Protein AF-A0A2E1IP68-F1 (afdb_monomer)

Foldseek 3Di:
DWAKDDFPVLCVVQDLWDDPVLLVVLLPDPVSLVVLQVQLVVQLVVLVVVLVVCVVDHPCSVVSNVSSVCSVCSSPCVSRVVSNVVSVVSVVDRIDIDDDDDDDD

Nearest PDB structures (foldseek):
  6ysl-assembly1_C  TM=5.098E-01  e=4.683E+00  Bacillus subtilis subsp. subtilis str. 168
  6h2f-assembly1_D  TM=4.326E-01  e=3.690E+00  Aeromonas hydrophila subsp. hydrophila AL09-71
  6ykm-assembly1_D  TM=4.870E-01  e=5.942E+00  Campylobacter jejuni subsp. jejuni 81-176
  7a0g-assembly1_III  TM=4.311E-01  e=4.412E+00  Serratia marcescens
  5n7k-assembly3_C  TM=2.726E-01  e=5.942E+00  Homo sapiens

Sequence (105 aa):
MLIPLKPGELQRLIPAVATGNQFRASLGSPQQVLQRLMIAAIGGVITFLIYNQAQLGSRWGPVWLVISVAFFLYVLWGPIVEAGQRNATLRRYPAAALFEGEVAD

Secondary structure (DSSP, 8-state):
-EEEPPTTHHHHHS-SS--HHHHHHHH-SHHHHHHHHHHHHHHHHHHHHHHHHHTTT-TTHHHHHHHHHHHHTHHHHHHHHHHHHHHHHHHT-S--EEE------

Radius of gyration: 20.41 Å; Cα contacts (8 Å, |Δi|>4): 98; chains: 1; bounding box: 42×28×64 Å

Structure (mmCIF, N/CA/C/O backbone):
data_AF-A0A2E1IP68-F1
#
_entry.id   AF-A0A2E1IP68-F1
#
loop_
_atom_site.group_PDB
_atom_site.id
_atom_site.type_symbol
_atom_site.label_atom_id
_atom_site.label_alt_id
_atom_site.label_comp_id
_atom_site.label_asym_id
_atom_site.label_entity_id
_atom_site.label_seq_id
_atom_site.pdbx_PDB_ins_code
_atom_site.Cartn_x
_atom_site.Cartn_y
_atom_site.Cartn_z
_atom_site.occupancy
_atom_site.B_iso_or_equiv
_atom_site.auth_seq_id
_atom_site.auth_comp_id
_atom_site.auth_asym_id
_atom_site.auth_atom_id
_atom_site.pdbx_PDB_model_num
ATOM 1 N N . MET A 1 1 ? -18.978 1.515 28.838 1.00 83.69 1 MET A N 1
ATOM 2 C CA . MET A 1 1 ? -19.826 0.349 28.508 1.00 83.69 1 MET A CA 1
ATOM 3 C C . MET A 1 1 ? -19.397 -0.256 27.167 1.00 83.69 1 MET A C 1
ATOM 5 O O . MET A 1 1 ? -18.954 0.490 26.305 1.00 83.69 1 MET A O 1
ATOM 9 N N . LEU A 1 2 ? -19.476 -1.583 26.980 1.00 85.25 2 LEU A N 1
ATOM 10 C CA . LEU A 1 2 ? -19.239 -2.235 25.678 1.00 85.25 2 LEU A CA 1
ATOM 11 C C . LEU A 1 2 ? -20.580 -2.599 25.030 1.00 85.25 2 LEU A C 1
ATOM 13 O O . LEU A 1 2 ? -21.360 -3.342 25.620 1.00 85.25 2 LEU A O 1
ATOM 17 N N . ILE A 1 3 ? -20.832 -2.103 23.820 1.00 87.06 3 ILE A N 1
ATOM 18 C CA . ILE A 1 3 ? -22.058 -2.357 23.054 1.00 87.06 3 ILE A CA 1
ATOM 19 C C . ILE A 1 3 ? -21.731 -3.373 21.947 1.00 87.06 3 ILE A C 1
ATOM 21 O O . ILE A 1 3 ? -21.002 -3.023 21.014 1.00 87.06 3 ILE A O 1
ATOM 25 N N . PRO A 1 4 ? -22.210 -4.629 22.028 1.00 85.88 4 PRO A N 1
ATOM 26 C CA . PRO A 1 4 ? -21.892 -5.654 21.036 1.00 85.88 4 PRO A CA 1
ATOM 27 C C . PRO A 1 4 ? -22.536 -5.338 19.680 1.00 85.88 4 PRO A C 1
ATOM 29 O O . PRO A 1 4 ? -23.701 -4.947 19.614 1.00 85.88 4 PRO A O 1
ATOM 32 N N . LEU A 1 5 ? -21.789 -5.543 18.594 1.00 84.06 5 LEU A N 1
ATOM 33 C CA . LEU A 1 5 ? -22.289 -5.386 17.226 1.00 84.06 5 LEU A CA 1
ATOM 34 C C . LEU A 1 5 ? -22.940 -6.680 16.734 1.00 84.06 5 LEU A C 1
ATOM 36 O O . LEU A 1 5 ? -22.454 -7.781 17.009 1.00 84.06 5 LEU A O 1
ATOM 40 N N . LYS A 1 6 ? -24.020 -6.558 15.955 1.00 82.75 6 LYS A N 1
ATOM 41 C CA . LYS A 1 6 ? -24.660 -7.723 15.333 1.00 82.75 6 LYS A CA 1
ATOM 42 C C . LYS A 1 6 ? -23.771 -8.302 14.227 1.00 82.75 6 LYS A C 1
ATOM 44 O O . LYS A 1 6 ? -23.008 -7.566 13.587 1.00 82.75 6 LYS A O 1
ATOM 49 N N . PRO A 1 7 ? -23.899 -9.608 13.927 1.00 75.19 7 PRO A N 1
ATOM 50 C CA . PRO A 1 7 ? -23.220 -10.212 12.787 1.00 75.19 7 PRO A CA 1
ATOM 51 C C . PRO A 1 7 ? -23.484 -9.413 11.500 1.00 75.19 7 PRO A C 1
ATOM 53 O O . PRO A 1 7 ? -24.631 -9.171 11.132 1.00 75.19 7 PRO A O 1
ATOM 56 N N . GLY A 1 8 ? -22.417 -8.967 10.833 1.00 77.81 8 GLY A N 1
ATOM 57 C CA . GLY A 1 8 ? -22.490 -8.176 9.597 1.00 77.81 8 GLY A CA 1
ATOM 58 C C . GLY A 1 8 ? -22.519 -6.648 9.768 1.00 77.81 8 GLY A C 1
ATOM 59 O O . GLY A 1 8 ? -22.174 -5.944 8.819 1.00 77.81 8 GLY A O 1
ATOM 60 N N . GLU A 1 9 ? -22.820 -6.102 10.954 1.00 84.06 9 GLU A N 1
ATOM 61 C CA . GLU A 1 9 ? -22.765 -4.643 11.188 1.00 84.06 9 GLU A CA 1
ATOM 62 C C . GLU A 1 9 ? -21.335 -4.100 11.099 1.00 84.06 9 GLU A C 1
ATOM 64 O O . GLU A 1 9 ? -21.110 -3.033 10.528 1.00 84.06 9 GLU A O 1
ATOM 69 N N . LEU A 1 10 ? -20.346 -4.881 11.544 1.00 83.88 10 LEU A N 1
ATOM 70 C CA . LEU A 1 10 ? -18.925 -4.542 11.421 1.00 83.88 10 LEU A CA 1
ATOM 71 C C . LEU A 1 10 ? -18.514 -4.247 9.969 1.00 83.88 10 LEU A C 1
ATOM 73 O O . LEU A 1 10 ? -17.735 -3.335 9.710 1.00 83.88 10 LEU A O 1
ATOM 77 N N . GLN A 1 11 ? -19.059 -4.997 9.009 1.00 82.06 11 GLN A N 1
ATOM 78 C CA . GLN A 1 11 ? -18.729 -4.857 7.587 1.00 82.06 11 GLN A CA 1
ATOM 79 C C . GLN A 1 11 ? -19.413 -3.642 6.949 1.00 82.06 11 GLN A C 1
ATOM 81 O O . GLN A 1 11 ? -18.932 -3.137 5.938 1.00 82.06 11 GLN A O 1
ATOM 86 N N . ARG A 1 12 ? -20.520 -3.167 7.537 1.00 83.31 12 ARG A N 1
ATOM 87 C CA . ARG A 1 12 ? -21.164 -1.904 7.153 1.00 83.31 12 ARG A CA 1
ATOM 88 C C . ARG A 1 12 ? -20.424 -0.696 7.721 1.00 83.31 12 ARG A C 1
ATOM 90 O O . ARG A 1 12 ? -20.329 0.318 7.042 1.00 83.31 12 ARG A O 1
ATOM 97 N N . LEU A 1 13 ? -19.897 -0.813 8.940 1.00 85.19 13 LEU A N 1
ATOM 98 C CA . LEU A 1 13 ? -19.147 0.256 9.605 1.00 85.19 13 LEU A CA 1
ATOM 99 C C . LEU A 1 13 ? -17.728 0.414 9.043 1.00 85.19 13 LEU A C 1
ATOM 101 O O . LEU A 1 13 ? -17.240 1.535 8.913 1.00 85.19 13 LEU A O 1
ATOM 105 N N . ILE A 1 14 ? -17.066 -0.693 8.694 1.00 85.50 14 ILE A N 1
ATOM 106 C CA . ILE A 1 14 ? -15.694 -0.702 8.175 1.00 85.50 14 ILE A CA 1
ATOM 107 C C . ILE A 1 14 ? -15.715 -1.097 6.692 1.00 85.50 14 ILE A C 1
ATOM 109 O O . ILE A 1 14 ? -15.839 -2.286 6.375 1.00 85.50 14 ILE A O 1
ATOM 113 N N . PRO A 1 15 ? -15.569 -0.132 5.767 1.00 84.38 15 PRO A N 1
ATOM 114 C CA . PRO A 1 15 ? -15.622 -0.411 4.340 1.00 84.38 15 PRO A CA 1
ATOM 115 C C . PRO A 1 15 ? -14.403 -1.208 3.866 1.00 84.38 15 PRO A C 1
ATOM 117 O O . PRO A 1 15 ? -13.311 -1.133 4.431 1.00 84.38 15 PRO A O 1
ATOM 120 N N . ALA A 1 16 ? -14.579 -1.964 2.781 1.00 82.38 16 ALA A N 1
ATOM 121 C CA . ALA A 1 16 ? -13.505 -2.756 2.179 1.00 82.38 16 ALA A CA 1
ATOM 122 C C . ALA A 1 16 ? -12.370 -1.895 1.598 1.00 82.38 16 ALA A C 1
ATOM 124 O O . ALA A 1 16 ? -11.219 -2.322 1.589 1.00 82.38 16 ALA A O 1
ATOM 125 N N . VAL A 1 17 ? -12.705 -0.693 1.125 1.00 81.56 17 VAL A N 1
ATOM 126 C CA . VAL A 1 17 ? -11.775 0.273 0.532 1.00 81.56 17 VAL A CA 1
ATOM 127 C C . VAL A 1 17 ? -11.693 1.498 1.436 1.00 81.56 17 VAL A C 1
ATOM 129 O O . VAL A 1 17 ? -12.656 1.831 2.128 1.00 81.56 17 VAL A O 1
ATOM 132 N N . ALA A 1 18 ? -10.534 2.155 1.432 1.00 84.12 18 ALA A N 1
ATOM 133 C CA . ALA A 1 18 ? -10.300 3.378 2.181 1.00 84.12 18 ALA A CA 1
ATOM 134 C C . ALA A 1 18 ? -11.349 4.456 1.861 1.00 84.12 18 ALA A C 1
ATOM 136 O O . ALA A 1 18 ? -11.614 4.751 0.696 1.00 84.12 18 ALA A O 1
ATOM 137 N N . THR A 1 19 ? -11.908 5.087 2.893 1.00 88.94 19 THR A N 1
ATOM 138 C CA . THR A 1 19 ? -12.702 6.315 2.726 1.00 88.94 19 THR A CA 1
ATOM 139 C C . THR A 1 19 ? 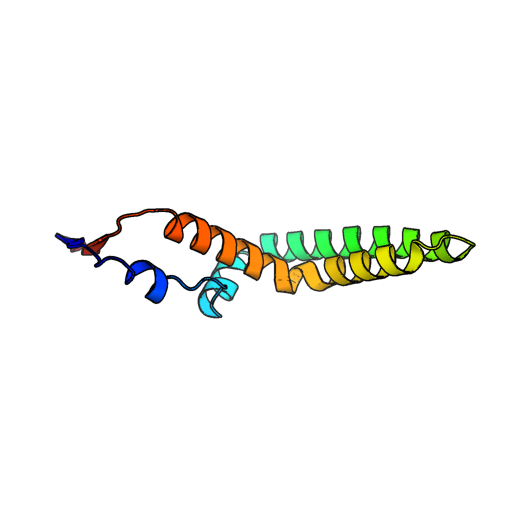-11.794 7.535 2.558 1.00 88.94 19 THR A C 1
ATOM 141 O O . THR A 1 19 ? -10.614 7.494 2.906 1.00 88.94 19 THR A O 1
ATOM 144 N N . GLY A 1 20 ? -12.337 8.666 2.092 1.00 86.06 20 GLY A N 1
ATOM 145 C CA . GLY A 1 20 ? -11.563 9.911 1.960 1.00 86.06 20 GLY A CA 1
ATOM 146 C C . GLY A 1 20 ? -10.917 10.378 3.275 1.00 86.06 20 GLY A C 1
ATOM 147 O O . GLY A 1 20 ? -9.770 10.825 3.286 1.00 86.06 20 GLY A O 1
ATOM 148 N N . ASN A 1 21 ? -11.604 10.194 4.408 1.00 88.12 21 ASN A N 1
ATOM 149 C CA . ASN A 1 21 ? -11.049 10.517 5.726 1.00 88.12 21 ASN A CA 1
ATOM 150 C C . ASN A 1 21 ? -9.917 9.555 6.119 1.00 88.12 21 ASN A C 1
ATOM 152 O O . ASN A 1 21 ? -8.887 9.993 6.628 1.00 88.12 21 ASN A O 1
ATOM 156 N N . GLN A 1 22 ? -10.063 8.258 5.826 1.00 87.75 22 GLN A N 1
ATOM 157 C CA . GLN A 1 22 ? -9.017 7.258 6.069 1.00 87.75 22 GLN A CA 1
ATOM 158 C C . GLN A 1 22 ? -7.788 7.483 5.183 1.00 87.75 22 GLN A C 1
ATOM 160 O O . GLN A 1 22 ? -6.662 7.280 5.635 1.00 87.75 22 GLN A O 1
ATOM 165 N N . PHE A 1 23 ? -7.988 7.954 3.951 1.00 88.31 23 PHE A N 1
ATOM 166 C CA . PHE A 1 23 ? -6.910 8.358 3.057 1.00 88.31 23 PHE A CA 1
ATOM 167 C C . PHE A 1 23 ? -6.108 9.525 3.643 1.00 88.31 23 PHE A C 1
ATOM 169 O O . PHE A 1 23 ? -4.889 9.431 3.751 1.00 88.31 23 PHE A O 1
ATOM 176 N N . ARG A 1 24 ? -6.778 10.591 4.107 1.00 87.44 24 ARG A N 1
ATOM 177 C CA . ARG A 1 24 ? -6.114 11.735 4.763 1.00 87.44 24 ARG A CA 1
ATOM 178 C C . ARG A 1 24 ? -5.370 11.331 6.034 1.00 87.44 24 ARG A C 1
ATOM 180 O O . ARG A 1 24 ? -4.263 11.803 6.258 1.00 87.44 24 ARG A O 1
ATOM 187 N N . ALA A 1 25 ? -5.946 10.437 6.833 1.00 89.25 25 ALA A N 1
ATOM 188 C CA . ALA A 1 25 ? -5.282 9.915 8.024 1.00 89.25 25 ALA A CA 1
ATOM 189 C C . ALA A 1 25 ? -4.052 9.048 7.683 1.00 89.25 25 ALA A C 1
ATOM 191 O O . ALA A 1 25 ? -3.063 9.081 8.408 1.00 89.25 25 ALA A O 1
ATOM 192 N N . SER A 1 26 ? -4.094 8.298 6.576 1.00 89.62 26 SER A N 1
ATOM 193 C CA . SER A 1 26 ? -3.008 7.392 6.151 1.00 89.62 26 SER A CA 1
ATOM 194 C C . SER A 1 26 ? -1.942 8.071 5.281 1.00 89.62 26 SER A C 1
ATOM 196 O O . SER A 1 26 ? -0.840 7.549 5.122 1.00 89.62 26 SER A O 1
ATOM 198 N N . LEU A 1 27 ? -2.244 9.252 4.729 1.00 87.94 27 LEU A N 1
ATOM 199 C CA . LEU A 1 27 ? -1.250 10.168 4.159 1.00 87.94 27 LEU A CA 1
ATOM 200 C C . LEU A 1 27 ? -0.191 10.527 5.207 1.00 87.94 27 LEU A C 1
ATOM 202 O O . LEU A 1 27 ? 0.997 10.552 4.889 1.00 87.94 27 LEU A O 1
ATOM 206 N N . GLY A 1 28 ? -0.636 10.715 6.452 1.00 90.00 28 GLY A N 1
ATOM 207 C CA . GLY A 1 28 ? 0.224 10.798 7.619 1.00 90.00 28 GLY A CA 1
ATOM 208 C C . GLY A 1 28 ? 1.066 12.070 7.678 1.00 90.00 28 GLY A C 1
ATOM 209 O O . GLY A 1 28 ? 0.600 13.154 7.323 1.00 90.00 28 GLY A O 1
ATOM 210 N N . SER A 1 29 ? 2.292 11.959 8.193 1.00 92.44 29 SER A N 1
ATOM 211 C CA . SER A 1 29 ? 3.175 13.115 8.387 1.00 92.44 29 SER A CA 1
ATOM 212 C C . SER A 1 29 ? 3.847 13.560 7.076 1.00 92.44 29 SER A C 1
ATOM 214 O O . SER A 1 29 ? 4.026 12.748 6.164 1.00 92.44 29 SER A O 1
ATOM 216 N N . PRO A 1 30 ? 4.316 14.819 6.972 1.00 90.62 30 PRO A N 1
ATOM 217 C CA . PRO A 1 30 ? 5.069 15.284 5.802 1.00 90.62 30 PRO A CA 1
ATOM 218 C C . PRO A 1 30 ? 6.283 14.406 5.467 1.00 90.62 30 PRO A C 1
ATO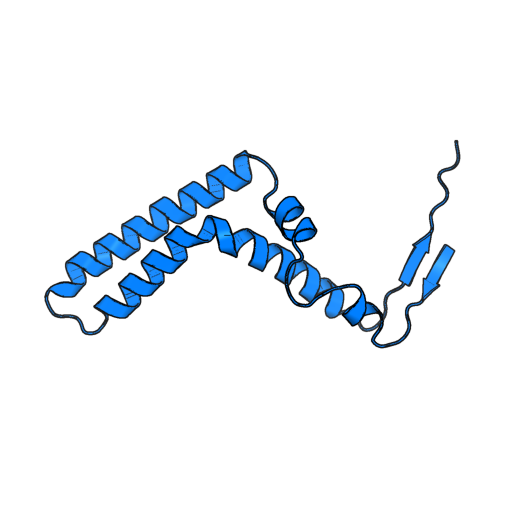M 220 O O . PRO A 1 30 ? 6.601 14.203 4.298 1.00 90.62 30 PRO A O 1
ATOM 223 N N . GLN A 1 31 ? 6.926 13.825 6.485 1.00 94.44 31 GLN A N 1
ATOM 224 C CA . GLN A 1 31 ? 8.030 12.883 6.308 1.00 94.44 31 GLN A CA 1
ATOM 225 C C . GLN A 1 31 ? 7.583 11.596 5.599 1.00 94.44 31 GLN A C 1
ATOM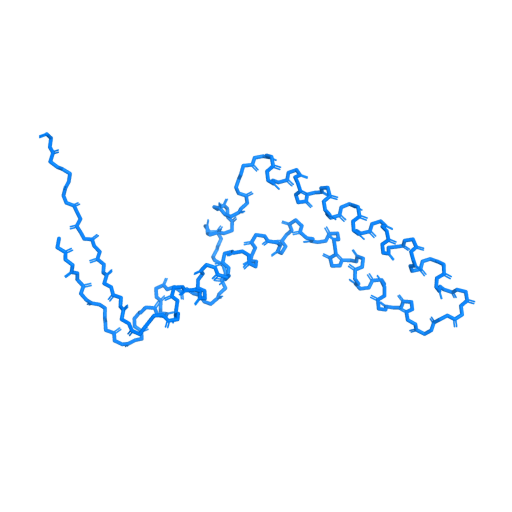 227 O O . GLN A 1 31 ? 8.286 11.116 4.714 1.00 94.44 31 GLN A O 1
ATOM 232 N N . GLN A 1 32 ? 6.412 11.052 5.943 1.00 92.69 32 GLN A N 1
ATOM 233 C CA . GLN A 1 32 ? 5.860 9.866 5.280 1.00 92.69 32 GLN A CA 1
ATOM 234 C C . GLN A 1 32 ? 5.462 10.171 3.834 1.00 92.69 32 GLN A C 1
ATOM 236 O O . GLN A 1 32 ? 5.714 9.362 2.942 1.00 92.69 32 GLN A O 1
ATOM 241 N N . VAL A 1 33 ? 4.907 11.357 3.575 1.00 93.19 33 VAL A N 1
ATOM 242 C CA . VAL A 1 33 ? 4.617 11.817 2.209 1.00 93.19 33 VAL A CA 1
ATOM 243 C C . VAL A 1 33 ? 5.904 11.914 1.388 1.00 93.19 33 VAL A C 1
ATOM 245 O O . VAL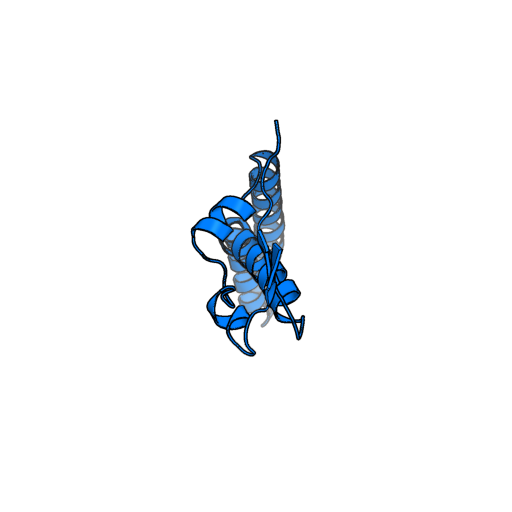 A 1 33 ? 5.963 11.381 0.279 1.00 93.19 33 VAL A O 1
ATOM 248 N N . LEU A 1 34 ? 6.958 12.520 1.944 1.00 94.94 34 LEU A N 1
ATOM 249 C CA . LEU A 1 34 ? 8.260 12.615 1.285 1.00 94.94 34 LEU A CA 1
ATOM 250 C C . LEU A 1 34 ? 8.869 11.231 1.035 1.00 94.94 34 LEU A C 1
ATOM 252 O O . LEU A 1 34 ? 9.351 10.965 -0.062 1.00 94.94 34 LEU A O 1
ATOM 256 N N . GLN A 1 35 ? 8.793 10.321 2.006 1.00 95.12 35 GLN A N 1
ATOM 257 C CA . GLN A 1 35 ? 9.262 8.947 1.842 1.00 95.12 35 GLN A CA 1
ATOM 258 C C . GLN A 1 35 ? 8.535 8.242 0.689 1.00 95.12 35 GLN A C 1
ATOM 260 O O . GLN A 1 35 ? 9.173 7.591 -0.138 1.00 95.12 35 GLN A O 1
ATOM 265 N N . ARG A 1 36 ? 7.209 8.396 0.587 1.00 94.62 36 ARG A N 1
ATOM 266 C CA . ARG A 1 36 ? 6.435 7.843 -0.535 1.00 94.62 36 ARG A CA 1
ATOM 267 C C . ARG A 1 36 ? 6.839 8.471 -1.865 1.00 94.62 36 ARG A C 1
ATOM 269 O O . ARG A 1 36 ? 6.955 7.746 -2.847 1.00 94.62 36 ARG A O 1
ATOM 276 N N . LEU A 1 37 ? 7.094 9.778 -1.895 1.00 96.38 37 LEU A N 1
ATOM 277 C CA . LEU A 1 37 ? 7.581 10.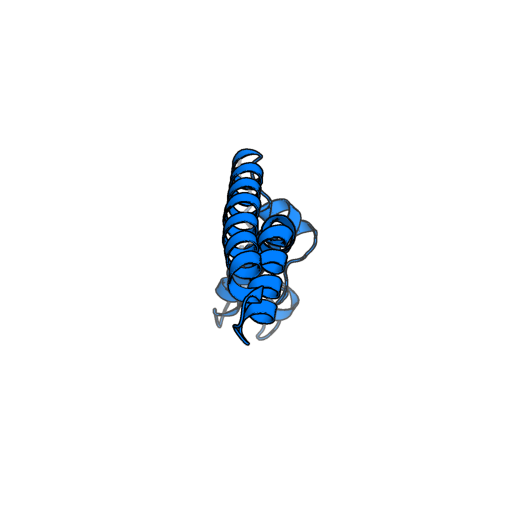465 -3.090 1.00 96.38 37 LEU A CA 1
ATOM 278 C C . LEU A 1 37 ? 8.949 9.928 -3.526 1.00 96.38 37 LEU A C 1
ATOM 280 O O . LEU A 1 37 ? 9.148 9.663 -4.707 1.00 96.38 37 LEU A O 1
ATOM 284 N N . MET A 1 38 ? 9.867 9.703 -2.583 1.00 97.12 38 MET A N 1
ATOM 285 C CA . MET A 1 38 ? 11.172 9.102 -2.869 1.00 97.12 38 MET A CA 1
ATOM 286 C C . MET A 1 38 ? 11.026 7.688 -3.435 1.00 97.12 38 MET A C 1
ATOM 288 O O . MET A 1 38 ? 11.659 7.369 -4.436 1.00 97.12 38 MET A O 1
ATOM 292 N N . ILE A 1 39 ? 10.160 6.856 -2.846 1.00 96.12 39 ILE A N 1
ATOM 293 C CA . ILE A 1 39 ? 9.878 5.504 -3.357 1.00 96.12 39 ILE A CA 1
ATOM 294 C C . ILE A 1 39 ? 9.302 5.573 -4.777 1.00 96.12 39 ILE A C 1
ATOM 296 O O . ILE A 1 39 ? 9.746 4.832 -5.653 1.00 96.12 39 ILE A O 1
ATOM 300 N N . ALA A 1 40 ? 8.351 6.479 -5.017 1.00 97.12 40 ALA A N 1
ATOM 301 C CA . ALA A 1 40 ? 7.726 6.670 -6.321 1.00 97.12 40 ALA A CA 1
ATOM 302 C C . ALA A 1 40 ? 8.744 7.106 -7.383 1.00 97.12 40 ALA A C 1
ATOM 304 O O . ALA A 1 40 ? 8.794 6.533 -8.469 1.00 97.12 40 ALA A O 1
ATOM 305 N N . ALA A 1 41 ? 9.591 8.082 -7.047 1.00 97.25 41 ALA A N 1
ATOM 306 C CA . ALA A 1 41 ? 10.617 8.602 -7.937 1.00 97.25 41 ALA A CA 1
ATOM 307 C C . ALA A 1 41 ? 11.688 7.548 -8.239 1.00 97.25 41 ALA A C 1
ATOM 309 O O . ALA A 1 41 ? 11.948 7.257 -9.401 1.00 97.25 41 ALA A O 1
ATOM 310 N N . ILE A 1 42 ? 12.278 6.933 -7.211 1.00 97.62 42 ILE A N 1
ATOM 311 C CA . ILE A 1 42 ? 13.358 5.955 -7.379 1.00 97.62 42 ILE A CA 1
ATOM 312 C C . ILE A 1 42 ? 12.839 4.712 -8.109 1.00 97.62 42 ILE A C 1
ATOM 314 O O . ILE A 1 42 ? 13.411 4.311 -9.122 1.00 97.62 42 ILE A O 1
ATOM 318 N N . GLY A 1 43 ? 11.734 4.124 -7.640 1.00 96.44 43 GLY A N 1
ATOM 319 C CA . GLY A 1 43 ? 11.150 2.932 -8.254 1.00 96.44 43 GLY A CA 1
ATOM 320 C C . GLY A 1 43 ? 10.668 3.191 -9.680 1.00 96.44 43 GLY A C 1
ATOM 321 O O . GLY A 1 43 ? 10.955 2.398 -10.580 1.00 96.44 43 GLY A O 1
ATOM 322 N N . GLY A 1 44 ? 10.007 4.329 -9.911 1.00 96.50 44 GLY A N 1
ATOM 323 C CA . GLY A 1 44 ? 9.504 4.729 -11.223 1.00 96.50 44 GLY A CA 1
ATOM 324 C C . GLY A 1 44 ? 10.627 4.968 -12.226 1.00 96.50 44 GLY A C 1
ATOM 325 O O . GLY A 1 44 ? 10.567 4.444 -13.337 1.00 96.50 44 GLY A O 1
ATOM 326 N N . VAL A 1 45 ? 11.689 5.675 -11.824 1.00 96.81 45 VAL A N 1
ATOM 327 C CA . VAL A 1 45 ? 12.853 5.946 -12.681 1.00 96.81 45 VAL A CA 1
ATOM 328 C C . VAL A 1 45 ? 13.636 4.671 -12.980 1.00 96.81 45 VAL A C 1
ATOM 330 O O . VAL A 1 45 ? 13.933 4.420 -14.143 1.00 96.81 45 VAL A O 1
ATOM 333 N N . ILE A 1 46 ? 13.939 3.830 -11.985 1.00 96.38 46 ILE A N 1
ATOM 334 C CA . ILE A 1 46 ? 14.687 2.579 -12.215 1.00 96.38 46 ILE A CA 1
ATOM 335 C C . ILE A 1 46 ? 13.947 1.687 -13.217 1.00 96.38 46 ILE A C 1
ATOM 337 O O . ILE A 1 46 ? 14.530 1.217 -14.192 1.00 96.38 46 ILE A O 1
ATOM 341 N N . THR A 1 47 ? 12.649 1.483 -13.008 1.00 95.06 47 THR A N 1
ATOM 342 C CA . THR A 1 47 ? 11.832 0.627 -13.880 1.00 95.06 47 THR A CA 1
ATOM 343 C C . THR A 1 47 ? 11.631 1.240 -15.268 1.00 95.06 47 THR A C 1
ATOM 345 O O . THR A 1 47 ? 11.634 0.510 -16.259 1.00 95.06 47 THR A O 1
ATOM 348 N N . PHE A 1 48 ? 11.566 2.571 -15.373 1.00 94.69 48 PHE A N 1
ATOM 349 C CA . PHE A 1 48 ? 11.562 3.284 -16.653 1.00 94.69 48 PHE A CA 1
ATOM 350 C C . PHE A 1 48 ? 12.881 3.126 -17.424 1.00 94.69 48 PHE A C 1
ATOM 352 O O . PHE A 1 48 ? 12.878 2.911 -18.636 1.00 94.69 48 PHE A O 1
ATOM 359 N N . LEU A 1 49 ? 14.022 3.191 -16.733 1.00 93.94 49 LEU A N 1
ATOM 360 C CA . LEU A 1 49 ? 15.335 2.974 -17.345 1.00 93.94 49 LEU A CA 1
ATOM 361 C C . LEU A 1 49 ? 15.487 1.534 -17.849 1.00 93.94 49 LEU A C 1
ATOM 363 O O . LEU A 1 49 ? 16.007 1.326 -18.945 1.00 93.94 49 LEU A O 1
ATOM 367 N N . ILE A 1 50 ? 14.985 0.551 -17.094 1.00 91.62 50 ILE A N 1
ATOM 368 C CA . ILE A 1 50 ? 14.932 -0.853 -17.531 1.00 91.62 50 ILE A CA 1
ATOM 369 C C . ILE A 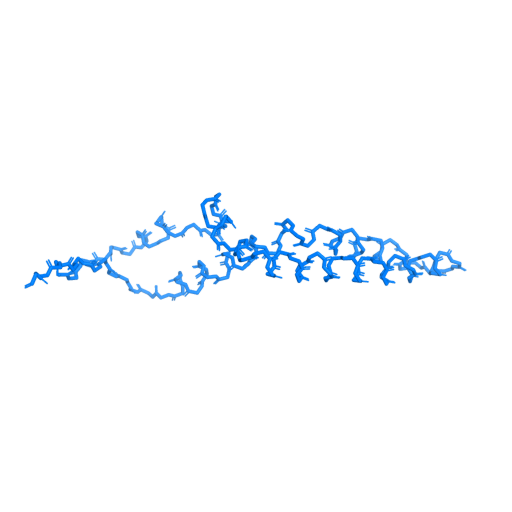1 50 ? 14.054 -0.990 -18.779 1.00 91.62 50 ILE A C 1
ATOM 371 O O . ILE A 1 50 ? 14.458 -1.641 -19.740 1.00 91.62 50 ILE A O 1
ATOM 375 N N . TYR A 1 51 ? 12.882 -0.349 -18.798 1.00 91.00 51 TYR A N 1
ATOM 376 C CA . TYR A 1 51 ? 12.004 -0.328 -19.969 1.00 91.00 51 TYR A CA 1
ATOM 377 C C . TYR A 1 51 ? 12.712 0.208 -21.220 1.00 91.00 51 TYR A C 1
ATOM 379 O O . TYR A 1 51 ? 12.644 -0.427 -22.274 1.00 91.00 51 TYR A O 1
ATOM 387 N N . ASN A 1 52 ? 13.417 1.337 -21.100 1.00 87.62 52 ASN A N 1
ATOM 388 C CA . ASN A 1 52 ? 14.125 1.960 -22.219 1.00 87.62 52 ASN A CA 1
ATOM 389 C C . ASN A 1 52 ? 15.214 1.031 -22.794 1.00 87.62 52 ASN A C 1
ATOM 391 O O . ASN A 1 52 ? 15.337 0.889 -24.005 1.00 87.62 52 ASN A O 1
ATOM 395 N N . GLN A 1 53 ? 15.939 0.301 -21.941 1.00 84.75 53 GLN A N 1
ATOM 396 C CA . GLN A 1 53 ? 16.909 -0.703 -22.400 1.00 84.75 53 GLN A CA 1
ATOM 397 C C . GLN A 1 53 ? 16.234 -1.941 -23.016 1.00 84.75 53 GLN A C 1
ATOM 399 O O . GLN A 1 53 ? 16.704 -2.482 -24.015 1.00 84.75 53 GLN A O 1
ATOM 404 N N . ALA A 1 54 ? 15.109 -2.388 -22.449 1.00 77.94 54 ALA A N 1
ATOM 405 C CA . ALA A 1 54 ? 14.376 -3.570 -22.902 1.00 77.94 54 ALA A CA 1
ATOM 406 C C . ALA A 1 54 ? 13.684 -3.387 -24.269 1.00 77.94 54 ALA A C 1
ATOM 408 O O . ALA A 1 54 ? 13.380 -4.382 -24.934 1.00 77.94 54 ALA A O 1
ATOM 409 N N . GLN A 1 55 ? 13.464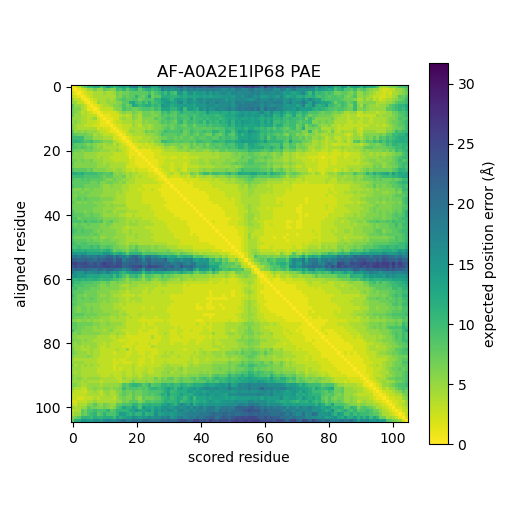 -2.142 -24.711 1.00 68.25 55 GLN A N 1
ATOM 410 C CA . GLN A 1 55 ? 12.926 -1.820 -26.040 1.00 68.25 55 GLN A CA 1
ATOM 411 C C . GLN A 1 55 ? 13.776 -2.373 -27.196 1.00 68.25 55 GLN A C 1
ATOM 413 O O . GLN A 1 55 ? 13.243 -2.631 -28.271 1.00 68.25 55 GLN A O 1
ATOM 418 N N . LEU A 1 56 ? 15.067 -2.640 -26.971 1.00 61.16 56 LEU A N 1
ATOM 419 C CA . LEU A 1 56 ? 16.004 -3.149 -27.979 1.00 61.16 56 LEU A CA 1
ATOM 420 C C . LEU A 1 56 ? 15.826 -4.645 -28.332 1.00 61.16 56 LEU A C 1
ATOM 422 O O . LEU A 1 56 ? 16.670 -5.208 -29.024 1.00 61.16 56 LEU A O 1
ATOM 426 N N . GLY A 1 57 ? 14.737 -5.304 -27.904 1.00 63.72 57 GLY A N 1
ATOM 427 C CA . GLY A 1 57 ? 14.415 -6.667 -28.363 1.00 63.72 57 GLY A CA 1
ATOM 428 C C . GLY A 1 57 ? 13.577 -7.543 -27.426 1.00 63.72 57 GLY A C 1
ATOM 429 O O . GLY A 1 57 ? 13.352 -8.713 -27.734 1.00 63.72 57 GLY A O 1
ATOM 430 N N . SER A 1 58 ? 13.107 -7.030 -26.284 1.00 74.38 58 SER A N 1
ATOM 431 C CA . SER A 1 58 ? 12.383 -7.830 -25.289 1.00 74.38 58 SER A CA 1
ATOM 432 C C . SER A 1 58 ? 10.866 -7.632 -25.349 1.00 74.38 58 SER A C 1
ATOM 434 O O . SER A 1 58 ? 10.358 -6.516 -25.247 1.00 74.38 58 SER A O 1
ATOM 436 N N . ARG A 1 59 ? 10.112 -8.742 -25.387 1.00 83.62 59 ARG A N 1
ATOM 437 C CA . ARG A 1 59 ? 8.635 -8.756 -25.265 1.00 83.62 59 ARG A CA 1
ATOM 438 C C . ARG A 1 59 ? 8.127 -8.214 -23.918 1.00 83.62 59 ARG A C 1
ATOM 440 O O . ARG A 1 59 ? 6.936 -7.967 -23.772 1.00 83.62 59 ARG A O 1
ATOM 447 N N . TRP A 1 60 ? 9.018 -8.024 -22.944 1.00 86.38 60 TRP A N 1
ATOM 448 C CA . TRP A 1 60 ? 8.693 -7.580 -21.587 1.00 86.38 60 TRP A CA 1
ATOM 449 C C . TRP A 1 60 ? 8.652 -6.058 -21.413 1.00 86.38 60 TRP A C 1
ATOM 451 O O . TRP A 1 60 ? 8.271 -5.593 -20.342 1.00 86.38 60 TRP A O 1
ATOM 461 N N . GLY A 1 61 ? 9.011 -5.271 -22.436 1.00 88.56 61 GLY A N 1
ATOM 462 C CA . GLY A 1 61 ? 8.972 -3.803 -22.373 1.00 88.56 61 GLY A CA 1
ATOM 463 C C . GLY A 1 61 ? 7.653 -3.242 -21.806 1.00 88.56 61 GLY A C 1
ATOM 464 O O . GLY A 1 61 ? 7.690 -2.511 -20.816 1.00 88.56 61 GLY A O 1
ATOM 465 N N . PRO A 1 62 ? 6.476 -3.636 -22.328 1.00 90.94 62 PRO A N 1
ATOM 466 C CA . PRO A 1 62 ? 5.193 -3.152 -21.812 1.00 90.94 62 PRO A CA 1
ATOM 467 C C . PRO A 1 62 ? 4.966 -3.439 -20.319 1.00 90.94 62 PRO A C 1
ATOM 469 O O . PRO A 1 62 ? 4.395 -2.609 -19.617 1.00 90.94 62 PRO A O 1
ATOM 472 N N . VAL A 1 63 ? 5.446 -4.578 -19.808 1.00 92.75 63 VAL A N 1
ATOM 473 C CA . VAL A 1 63 ? 5.325 -4.929 -18.383 1.00 92.75 63 VAL A CA 1
ATOM 474 C C . VAL A 1 63 ? 6.128 -3.951 -17.524 1.00 92.75 63 VAL A C 1
ATOM 476 O O . VAL A 1 63 ? 5.609 -3.426 -16.540 1.00 92.75 63 VAL A O 1
ATOM 479 N N . TRP A 1 64 ? 7.364 -3.641 -17.924 1.00 93.12 64 TRP A N 1
ATOM 480 C CA . TRP A 1 64 ? 8.201 -2.664 -17.222 1.00 93.12 64 TRP A CA 1
ATOM 481 C C . TRP A 1 64 ? 7.610 -1.256 -17.239 1.00 93.12 64 TRP A C 1
ATOM 483 O O . TRP A 1 64 ? 7.683 -0.555 -16.229 1.00 93.12 64 TRP A O 1
ATOM 493 N N . LEU A 1 65 ? 6.966 -0.864 -18.342 1.00 93.38 65 LEU A N 1
ATOM 494 C CA . LEU A 1 65 ? 6.263 0.413 -18.430 1.00 93.38 65 LEU A CA 1
ATOM 495 C C . LEU A 1 65 ? 5.104 0.490 -17.427 1.00 93.38 65 LEU A C 1
ATOM 497 O O . LEU A 1 65 ? 4.984 1.481 -16.709 1.00 93.38 65 LEU A O 1
ATOM 501 N N . VAL A 1 66 ? 4.278 -0.558 -17.331 1.00 95.50 66 VAL A N 1
ATOM 502 C CA . VAL A 1 66 ? 3.167 -0.605 -16.364 1.00 95.50 66 VAL A CA 1
ATOM 503 C C . VAL A 1 66 ? 3.687 -0.526 -14.931 1.00 95.50 66 VAL A C 1
ATOM 505 O O . VAL A 1 66 ? 3.146 0.230 -14.126 1.00 95.50 66 VAL A O 1
ATOM 508 N N . ILE A 1 67 ? 4.758 -1.259 -14.615 1.00 95.69 67 ILE A N 1
ATOM 509 C CA . ILE A 1 67 ? 5.392 -1.205 -13.292 1.00 95.69 67 ILE A CA 1
ATOM 510 C C . ILE A 1 67 ? 5.890 0.218 -12.997 1.00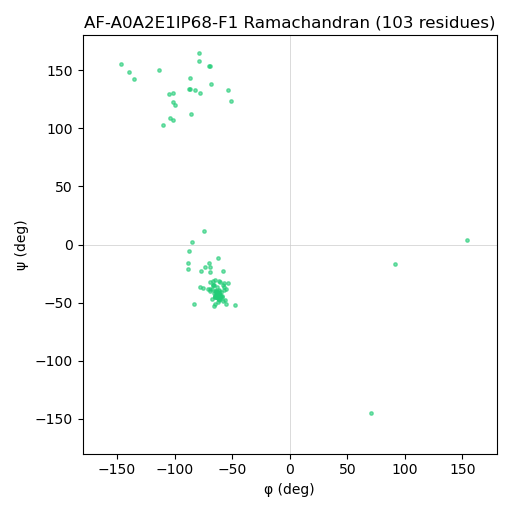 95.69 67 ILE A C 1
ATOM 512 O O . ILE A 1 67 ? 5.647 0.734 -11.907 1.00 95.69 67 ILE A O 1
ATOM 516 N N . SER A 1 68 ? 6.525 0.879 -13.966 1.00 95.31 68 SER A N 1
ATOM 517 C CA . SER A 1 68 ? 7.000 2.258 -13.819 1.00 95.31 68 SER A CA 1
ATOM 518 C C . SER A 1 68 ? 5.871 3.242 -13.528 1.00 95.31 68 SER A C 1
ATOM 520 O O . SER A 1 68 ? 5.946 4.005 -12.562 1.00 95.31 68 SER A O 1
ATOM 522 N N . VAL A 1 69 ? 4.774 3.164 -14.284 1.00 96.25 69 VAL A N 1
ATOM 523 C CA . VAL A 1 69 ? 3.578 3.979 -14.035 1.00 96.25 69 VAL A CA 1
ATOM 524 C C . VAL A 1 69 ? 2.998 3.687 -12.650 1.00 96.25 69 VAL A C 1
ATOM 526 O O . VAL A 1 69 ? 2.671 4.618 -11.915 1.00 96.25 69 VAL A O 1
ATOM 529 N N . ALA A 1 70 ? 2.921 2.416 -12.247 1.00 97.06 70 ALA A N 1
ATOM 530 C CA . ALA A 1 70 ? 2.440 2.046 -10.920 1.00 97.06 70 ALA A CA 1
ATOM 531 C C . ALA A 1 70 ? 3.300 2.669 -9.807 1.00 97.06 70 ALA A C 1
ATOM 533 O O . ALA A 1 70 ? 2.746 3.186 -8.836 1.00 97.06 70 ALA A O 1
ATOM 534 N N . PHE A 1 71 ? 4.628 2.697 -9.957 1.00 96.94 71 PHE A N 1
ATOM 535 C CA . PHE A 1 71 ? 5.509 3.379 -9.008 1.00 96.94 71 PHE A CA 1
ATOM 536 C C . PHE A 1 71 ? 5.292 4.890 -8.982 1.00 96.94 71 PHE A C 1
ATOM 538 O O . PHE A 1 71 ? 5.174 5.450 -7.896 1.00 96.94 71 PHE A O 1
ATOM 545 N N . PHE A 1 72 ? 5.167 5.561 -10.130 1.00 95.94 72 PHE A N 1
ATOM 546 C CA . PHE A 1 72 ? 4.906 7.006 -10.143 1.00 95.94 72 PHE A CA 1
ATOM 547 C C . PHE A 1 72 ? 3.584 7.376 -9.461 1.00 95.94 72 PHE A C 1
ATOM 549 O O . PHE A 1 72 ? 3.484 8.422 -8.821 1.00 95.94 72 PHE A O 1
ATOM 556 N N . LEU A 1 73 ? 2.591 6.488 -9.520 1.00 95.75 73 LEU A N 1
ATOM 557 C CA . LEU A 1 73 ? 1.310 6.664 -8.838 1.00 95.75 73 LEU A CA 1
ATOM 558 C C . LEU A 1 73 ? 1.320 6.194 -7.372 1.00 95.75 73 LEU A C 1
ATOM 560 O O . LEU A 1 73 ? 0.290 6.292 -6.705 1.00 95.75 73 LEU A O 1
ATOM 564 N N . TYR A 1 74 ? 2.450 5.718 -6.832 1.00 94.69 74 TYR A N 1
ATOM 565 C CA . TYR A 1 74 ? 2.538 5.174 -5.468 1.00 94.69 74 TYR A CA 1
ATOM 566 C C . TYR A 1 74 ? 2.099 6.159 -4.383 1.00 94.69 74 TYR A C 1
ATOM 568 O O . TYR A 1 74 ? 1.489 5.760 -3.392 1.00 94.69 74 TYR A O 1
ATOM 576 N N . VAL A 1 75 ? 2.330 7.458 -4.583 1.00 92.25 75 VAL A N 1
ATOM 577 C CA . VAL A 1 75 ? 1.861 8.496 -3.651 1.00 92.25 75 VAL A CA 1
ATOM 578 C C . VAL A 1 75 ? 0.330 8.492 -3.526 1.00 92.25 75 VAL A C 1
ATOM 580 O O . VAL A 1 75 ? -0.193 8.753 -2.445 1.00 92.25 75 VAL A O 1
ATOM 583 N N . LEU A 1 76 ? -0.387 8.147 -4.601 1.00 90.25 76 LEU A N 1
ATOM 584 C CA . LEU A 1 76 ? -1.849 8.108 -4.634 1.00 90.25 76 LEU A CA 1
ATOM 585 C C . LEU A 1 76 ? -2.399 6.799 -4.065 1.00 90.25 76 LEU A C 1
ATOM 587 O O . LEU A 1 76 ? -3.270 6.829 -3.203 1.00 90.25 76 LEU A O 1
ATOM 591 N N . TRP A 1 77 ? -1.914 5.642 -4.522 1.00 92.62 77 TRP A N 1
ATOM 592 C CA . TRP A 1 77 ? -2.497 4.360 -4.102 1.00 92.62 77 TRP A CA 1
ATOM 593 C C . TRP A 1 77 ? -1.884 3.792 -2.820 1.00 92.62 77 TRP A C 1
ATOM 595 O O . TRP A 1 77 ? -2.536 3.009 -2.132 1.00 92.62 77 TRP A O 1
ATOM 605 N N . GLY A 1 78 ? -0.674 4.204 -2.440 1.00 92.12 78 GLY A N 1
ATOM 606 C CA . GLY A 1 78 ? -0.004 3.739 -1.225 1.00 92.12 78 GLY A CA 1
ATOM 607 C C . GLY A 1 78 ? -0.839 3.948 0.048 1.00 92.12 78 GLY A C 1
ATOM 608 O O . GLY A 1 78 ? -1.037 2.987 0.794 1.00 92.12 78 GLY A O 1
ATOM 609 N N . PRO A 1 79 ? -1.376 5.157 0.312 1.00 92.06 79 PRO A N 1
ATOM 610 C CA . PRO A 1 79 ? -2.237 5.387 1.473 1.00 92.06 79 PRO A CA 1
ATOM 611 C C . PRO A 1 79 ? -3.571 4.631 1.392 1.00 92.06 79 PRO A C 1
ATOM 613 O O . PRO A 1 79 ? -4.110 4.221 2.418 1.00 92.06 79 PRO A O 1
ATOM 616 N N . ILE A 1 80 ? -4.097 4.416 0.179 1.00 91.69 80 ILE A N 1
ATOM 617 C CA . ILE A 1 80 ? -5.333 3.649 -0.049 1.00 91.69 80 ILE A CA 1
ATOM 618 C C . ILE A 1 80 ? -5.129 2.191 0.371 1.00 91.69 80 ILE A C 1
ATOM 620 O O . ILE A 1 80 ? -5.972 1.628 1.071 1.00 91.69 80 ILE A O 1
ATOM 624 N N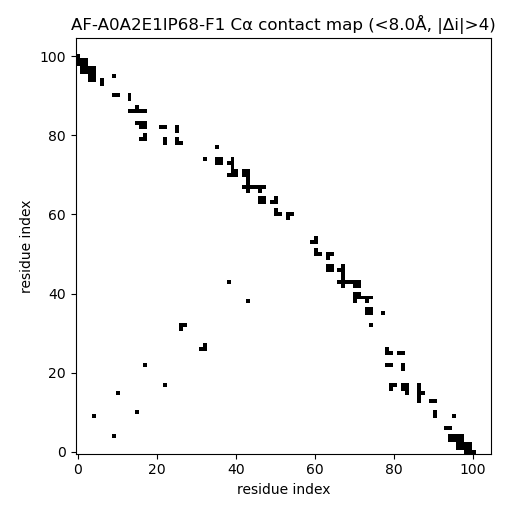 . VAL A 1 81 ? -4.001 1.592 -0.020 1.00 91.62 81 VAL A N 1
ATOM 625 C CA . VAL A 1 81 ? -3.653 0.213 0.345 1.00 91.62 81 VAL A CA 1
ATOM 626 C C . VAL A 1 81 ? -3.453 0.081 1.850 1.00 91.62 81 VAL A C 1
ATOM 628 O O . VAL A 1 81 ? -3.988 -0.849 2.445 1.00 91.62 81 VAL A O 1
ATOM 631 N N . GLU A 1 82 ? -2.751 1.017 2.485 1.00 91.88 82 GLU A N 1
ATOM 632 C CA . GLU A 1 82 ? -2.530 0.985 3.933 1.00 91.88 82 GLU A CA 1
ATOM 633 C C . GLU A 1 82 ? -3.843 1.068 4.725 1.00 91.88 82 GLU A C 1
ATOM 635 O O . GLU A 1 82 ? -4.095 0.249 5.613 1.00 91.88 82 GLU A O 1
ATOM 640 N N . ALA A 1 83 ? -4.722 2.008 4.374 1.00 92.00 83 ALA A N 1
ATOM 641 C CA . ALA A 1 83 ? -6.046 2.107 4.980 1.00 92.00 83 ALA A CA 1
ATOM 642 C C . ALA A 1 83 ? -6.885 0.841 4.728 1.00 92.00 83 ALA A C 1
ATOM 644 O O . ALA A 1 83 ? -7.528 0.330 5.645 1.00 92.00 83 ALA A O 1
ATOM 645 N N . GLY A 1 84 ? -6.832 0.285 3.514 1.00 90.69 84 GLY A N 1
ATOM 646 C CA . GLY A 1 84 ? -7.501 -0.971 3.174 1.00 90.69 84 GLY A CA 1
ATOM 647 C C . GLY A 1 84 ? -6.998 -2.162 3.997 1.00 90.69 84 GLY A C 1
ATOM 648 O O . GLY A 1 84 ? -7.803 -2.951 4.485 1.00 90.69 84 GLY A O 1
ATOM 649 N N . GLN A 1 85 ? -5.688 -2.272 4.226 1.00 90.31 85 GLN A N 1
ATOM 650 C CA . GLN A 1 85 ? -5.092 -3.321 5.064 1.00 90.31 85 GLN A CA 1
ATOM 651 C C . GLN A 1 85 ? -5.530 -3.210 6.528 1.00 90.31 85 GLN A C 1
ATOM 653 O O . GLN A 1 85 ? -5.845 -4.224 7.161 1.00 90.31 85 GLN A O 1
ATOM 658 N N . ARG A 1 86 ? -5.612 -1.985 7.061 1.00 89.88 86 ARG A N 1
ATOM 659 C CA . ARG A 1 86 ? -6.149 -1.738 8.408 1.00 89.88 86 ARG A CA 1
ATOM 660 C C . ARG A 1 86 ? -7.617 -2.164 8.492 1.00 89.88 86 ARG A C 1
ATOM 662 O O . ARG A 1 86 ? -7.986 -2.913 9.394 1.00 89.88 86 ARG A O 1
ATOM 669 N N . ASN A 1 87 ? -8.428 -1.788 7.503 1.00 91.00 87 ASN A N 1
ATOM 670 C CA . ASN A 1 87 ? -9.832 -2.196 7.427 1.00 91.00 87 ASN A CA 1
ATOM 671 C C . ASN A 1 87 ? -9.981 -3.724 7.321 1.00 91.00 87 ASN A C 1
ATOM 673 O O . ASN A 1 87 ? -10.810 -4.314 8.010 1.00 91.00 87 ASN A O 1
ATOM 677 N N . ALA A 1 88 ? -9.163 -4.388 6.501 1.00 89.12 88 ALA A N 1
ATOM 678 C CA . ALA A 1 88 ? -9.174 -5.842 6.345 1.00 89.12 88 ALA A CA 1
ATOM 679 C C . ALA A 1 88 ? -8.797 -6.567 7.644 1.00 89.12 88 ALA A C 1
ATOM 681 O O . ALA A 1 88 ? -9.440 -7.552 8.008 1.00 89.12 88 ALA A O 1
ATOM 682 N N . THR A 1 89 ? -7.805 -6.046 8.372 1.00 90.38 89 THR A N 1
ATOM 683 C CA . THR A 1 89 ? -7.407 -6.566 9.687 1.00 90.38 89 THR A CA 1
ATOM 684 C C . THR A 1 89 ? -8.573 -6.519 10.671 1.00 90.38 89 THR A C 1
ATOM 686 O O . THR A 1 89 ? -8.843 -7.509 11.345 1.00 90.38 89 THR A O 1
ATOM 689 N N . LEU A 1 90 ? -9.314 -5.408 10.712 1.00 86.31 90 LEU A N 1
ATOM 690 C CA . LEU A 1 90 ? -10.477 -5.264 11.591 1.00 86.31 90 LEU A CA 1
ATOM 691 C C . LEU A 1 90 ? -11.647 -6.164 11.164 1.00 86.31 90 LEU A C 1
ATOM 693 O O . LEU A 1 90 ? -12.301 -6.766 12.010 1.00 86.31 90 LEU A O 1
ATOM 697 N N . ARG A 1 91 ? -11.878 -6.327 9.856 1.00 86.81 91 ARG A N 1
ATOM 698 C CA . ARG A 1 91 ? -12.943 -7.190 9.313 1.00 86.81 91 ARG A CA 1
ATOM 699 C C . ARG A 1 91 ? -12.697 -8.687 9.512 1.00 86.81 91 ARG A C 1
ATOM 701 O O . ARG A 1 91 ? -13.633 -9.465 9.347 1.00 86.81 91 ARG A O 1
ATOM 708 N N . ARG A 1 92 ? -11.468 -9.101 9.842 1.00 86.50 92 ARG A N 1
ATOM 709 C CA . ARG A 1 92 ? -11.129 -10.507 10.117 1.00 86.50 92 ARG A CA 1
ATOM 710 C C . ARG A 1 92 ? -11.752 -11.014 11.422 1.00 86.50 92 ARG A C 1
ATOM 712 O O . ARG A 1 92 ? -11.926 -12.222 11.571 1.00 86.50 92 ARG A O 1
ATOM 719 N N . TYR A 1 93 ? -12.069 -10.125 12.363 1.00 86.69 93 TYR A N 1
ATOM 720 C CA . TYR A 1 93 ? -12.594 -10.532 13.662 1.00 86.69 93 TYR A CA 1
ATOM 721 C C . TYR A 1 93 ? -14.084 -10.903 13.577 1.00 86.69 93 TYR A C 1
ATOM 723 O O . TYR A 1 93 ? -14.878 -10.132 13.036 1.00 86.69 93 TYR A O 1
ATOM 731 N N . PRO A 1 94 ? -14.485 -12.069 14.122 1.00 78.44 94 PRO A N 1
ATOM 732 C CA . PRO A 1 94 ? -15.868 -12.547 14.055 1.00 78.44 94 PRO A CA 1
ATOM 733 C C . PRO A 1 94 ? -16.819 -11.781 14.987 1.00 78.44 94 PRO A C 1
ATOM 735 O O . PRO A 1 94 ? -18.029 -11.814 14.783 1.00 78.44 94 PRO A O 1
ATOM 738 N N . ALA A 1 95 ? -16.281 -11.092 15.994 1.00 82.69 95 ALA A N 1
ATOM 739 C CA . ALA A 1 95 ? -17.032 -10.300 16.956 1.00 82.69 95 ALA A CA 1
ATOM 740 C C . ALA A 1 95 ? -16.340 -8.950 17.178 1.00 82.69 95 ALA A C 1
ATOM 742 O O . ALA A 1 95 ? -15.112 -8.872 17.218 1.00 82.69 95 ALA A O 1
ATOM 743 N N . ALA A 1 96 ? -17.139 -7.896 17.331 1.00 84.81 96 ALA A N 1
ATOM 744 C CA . ALA A 1 96 ? -16.683 -6.548 17.643 1.00 84.81 96 ALA A CA 1
ATOM 745 C C . ALA A 1 96 ? -17.720 -5.844 18.530 1.00 84.81 96 ALA A C 1
ATOM 747 O O . ALA A 1 96 ? -18.903 -6.187 18.509 1.00 84.81 96 ALA A O 1
ATOM 748 N N . ALA A 1 97 ? -17.273 -4.862 19.307 1.00 87.56 97 ALA A N 1
ATOM 749 C CA . ALA A 1 97 ? -18.122 -4.048 20.168 1.00 87.56 97 ALA A CA 1
ATOM 750 C C . ALA A 1 97 ? -17.669 -2.584 20.116 1.00 87.56 97 ALA A C 1
ATOM 752 O O . ALA A 1 97 ? -16.480 -2.309 19.943 1.00 87.56 97 ALA A O 1
ATOM 753 N N . LEU A 1 98 ? -18.608 -1.653 20.270 1.00 86.31 98 LEU A N 1
ATOM 754 C CA . LEU A 1 98 ? -18.305 -0.239 20.479 1.00 86.31 98 LEU A CA 1
ATOM 755 C C . LEU A 1 98 ? -17.996 -0.019 21.959 1.00 86.31 98 LEU A C 1
ATOM 757 O O . LEU A 1 98 ? -18.728 -0.500 22.823 1.00 86.31 98 LEU A O 1
ATOM 761 N N . PHE A 1 99 ? -16.911 0.692 22.250 1.00 88.88 99 PHE A N 1
ATOM 762 C CA . PHE A 1 99 ? -16.556 1.075 23.610 1.00 88.88 99 PHE A CA 1
ATOM 763 C C . PHE A 1 99 ? -16.987 2.515 23.869 1.00 88.88 99 PHE A C 1
ATOM 765 O O . PHE A 1 99 ? -16.534 3.438 23.197 1.00 88.88 99 PHE A O 1
ATOM 772 N N . GLU A 1 100 ? -17.852 2.685 24.856 1.00 87.06 100 GLU A N 1
ATOM 773 C CA . GLU A 1 100 ? -18.276 3.972 25.386 1.00 87.06 100 GLU A CA 1
ATOM 774 C C . GLU A 1 100 ? -17.509 4.222 26.686 1.00 87.06 100 GLU A C 1
ATOM 776 O O . GLU A 1 100 ? -17.727 3.532 27.686 1.00 87.06 100 GLU A O 1
ATOM 781 N N . GLY A 1 101 ? -16.548 5.140 26.651 1.00 86.44 101 GLY A N 1
ATOM 782 C CA . GLY A 1 101 ? -15.814 5.584 27.831 1.00 86.44 101 GLY A CA 1
ATOM 783 C C . GLY A 1 101 ? -16.297 6.966 28.245 1.00 86.44 101 GLY A C 1
ATOM 784 O O . GLY A 1 101 ? -16.341 7.864 27.408 1.00 86.44 101 GLY A O 1
ATOM 785 N N . GLU A 1 102 ? -16.632 7.137 29.520 1.00 87.25 102 GLU A N 1
ATOM 786 C CA . GLU A 1 102 ? -16.798 8.460 30.122 1.00 87.25 102 GLU A CA 1
ATOM 787 C C . GLU A 1 102 ? -15.432 8.933 30.630 1.00 87.25 102 GLU A C 1
ATOM 789 O O . GLU A 1 102 ? -14.688 8.161 31.240 1.00 87.25 102 GLU A O 1
ATOM 794 N N . VAL A 1 103 ? -15.078 10.185 30.341 1.00 85.62 103 VAL A N 1
ATOM 795 C CA . VAL A 1 103 ? -13.882 10.818 30.907 1.00 85.62 103 VAL A CA 1
ATOM 796 C C . VAL A 1 103 ? -14.295 11.408 32.251 1.00 85.62 103 VAL A C 1
ATOM 798 O O . VAL A 1 103 ? -15.115 12.321 32.282 1.00 85.62 103 VAL A O 1
ATOM 801 N N . ALA A 1 104 ? -13.779 10.849 33.344 1.00 81.25 104 ALA A N 1
ATOM 802 C CA . ALA A 1 104 ? -13.946 11.415 34.679 1.00 81.25 104 ALA A CA 1
ATOM 803 C C . ALA A 1 104 ? -12.838 12.451 34.935 1.00 81.25 104 ALA A C 1
ATOM 805 O O . ALA A 1 104 ? -11.677 12.167 34.623 1.00 81.25 104 ALA A O 1
ATOM 806 N N . ASP A 1 105 ? -13.222 13.619 35.459 1.00 72.50 105 ASP A N 1
ATOM 807 C CA . ASP A 1 105 ? -12.316 14.697 35.894 1.00 72.50 105 ASP A CA 1
ATOM 808 C C . ASP A 1 105 ? -11.497 14.312 37.140 1.00 72.50 105 ASP A C 1
ATOM 810 O O . ASP A 1 105 ? -12.056 13.648 38.048 1.00 72.50 105 ASP A O 1
#

Solvent-accessible surface area (backbone atoms only — not comparable to full-atom values): 5778 Å² total; per-residue (Å²): 90,76,46,76,54,59,90,65,49,63,60,71,75,46,50,81,57,47,48,76,67,42,29,61,62,46,45,59,52,74,68,52,46,50,51,35,47,50,50,12,51,54,49,15,48,54,31,41,53,50,20,64,62,29,64,81,79,46,92,55,25,67,58,31,46,51,53,12,54,52,23,58,43,32,63,68,50,48,24,37,50,52,30,20,51,54,34,50,60,60,66,67,51,91,72,57,60,50,77,53,78,83,88,80,135

Mean predicted aligned error: 6.71 Å

pLDDT: mean 88.54, std 6.9, range [61.16, 97.62]